Protein AF-A0A353N6X9-F1 (afdb_monomer_lite)

Foldseek 3Di:
DDPPPDPVDDDDDDDDDDDFDKDFPDLLLAPDPVVSDRDFDPAAEAEDADEAADLVVCVVVQVVRLVVVGAYEYEYQYYDHPNVVVQSVCSVVVSHNYTYIYHHDDD

pLDDT: mean 89.26, std 13.5, range [37.75, 97.69]

Secondary structure (DSSP, 8-state):
--------S---PPPPS---S--BSSGGG-SBTTTTB---SS-EEEE-SS-B--GGGTHHHHHHHHHHT--EEEEES-B-HHHHHHHHHHHHTTS--EEEEEPSS--

Structure (mmCIF, N/CA/C/O backbone):
data_AF-A0A353N6X9-F1
#
_entry.id   AF-A0A353N6X9-F1
#
loop_
_atom_site.group_PDB
_atom_site.id
_atom_site.type_symbol
_atom_site.label_atom_id
_atom_site.label_alt_id
_atom_site.label_comp_id
_atom_site.label_asym_id
_atom_site.label_entity_id
_atom_site.label_seq_id
_atom_site.pdbx_PDB_ins_code
_atom_site.Cartn_x
_atom_site.Cartn_y
_atom_site.Cartn_z
_atom_site.occupancy
_atom_site.B_iso_or_equiv
_atom_site.auth_seq_id
_atom_site.auth_comp_id
_atom_site.auth_asym_id
_atom_site.auth_atom_id
_atom_site.pdbx_PDB_model_num
ATOM 1 N N . THR A 1 1 ? 19.854 -24.654 5.605 1.00 48.97 1 THR A N 1
ATOM 2 C CA . THR A 1 1 ? 19.560 -25.772 6.521 1.00 48.97 1 THR A CA 1
ATOM 3 C C . THR A 1 1 ? 18.058 -25.903 6.543 1.00 48.97 1 THR A C 1
ATOM 5 O O . THR A 1 1 ? 17.402 -24.898 6.766 1.00 48.97 1 THR A O 1
ATOM 8 N N . VAL A 1 2 ? 17.530 -27.047 6.114 1.00 37.75 2 VAL A N 1
ATOM 9 C CA . VAL A 1 2 ? 16.099 -27.255 5.844 1.00 37.75 2 VAL A CA 1
ATOM 10 C C . VAL A 1 2 ? 15.386 -27.495 7.173 1.00 37.75 2 VAL A C 1
ATOM 12 O O . VAL A 1 2 ? 15.616 -28.524 7.800 1.00 37.75 2 VAL A O 1
ATOM 15 N N . GLU A 1 3 ? 14.555 -26.553 7.613 1.00 44.69 3 GLU A N 1
ATOM 16 C CA . GLU A 1 3 ? 13.589 -26.801 8.687 1.00 44.69 3 GLU A CA 1
ATOM 17 C C . GLU A 1 3 ? 12.302 -27.364 8.073 1.00 44.69 3 GLU A C 1
ATOM 19 O O . GLU A 1 3 ? 11.318 -26.667 7.847 1.00 44.69 3 GLU A O 1
ATOM 24 N N . GLU A 1 4 ? 12.336 -28.661 7.761 1.00 45.72 4 GLU A N 1
ATOM 25 C CA . GLU A 1 4 ? 11.134 -29.474 7.577 1.00 45.72 4 GLU A CA 1
ATOM 26 C C . GLU A 1 4 ? 10.512 -29.711 8.958 1.00 45.72 4 GLU A C 1
ATOM 28 O O . GLU A 1 4 ? 10.888 -30.631 9.693 1.00 45.72 4 GLU A O 1
ATOM 33 N N . SER A 1 5 ? 9.553 -28.869 9.329 1.00 50.28 5 SER A N 1
ATOM 34 C CA . SER A 1 5 ? 8.681 -29.130 10.472 1.00 50.28 5 SER A CA 1
ATOM 35 C C . SER A 1 5 ? 7.809 -30.349 10.171 1.00 50.28 5 SER A C 1
ATOM 37 O O . SER A 1 5 ? 6.795 -30.276 9.481 1.00 50.28 5 SER A O 1
ATOM 39 N N . LYS A 1 6 ? 8.240 -31.501 10.691 1.00 54.75 6 LYS A N 1
ATOM 40 C CA . LYS A 1 6 ? 7.488 -32.758 10.728 1.00 54.75 6 LYS A CA 1
ATOM 41 C C . LYS A 1 6 ? 6.256 -32.623 11.624 1.00 54.75 6 LYS A C 1
ATOM 43 O O . LYS A 1 6 ? 6.293 -33.001 12.793 1.00 54.75 6 LYS A O 1
ATOM 48 N N . THR A 1 7 ? 5.139 -32.198 11.050 1.00 59.06 7 THR A N 1
ATOM 49 C CA . THR A 1 7 ? 3.816 -32.592 11.545 1.00 59.06 7 THR A CA 1
ATOM 50 C C . THR A 1 7 ? 3.359 -33.753 10.664 1.00 59.06 7 THR A C 1
ATOM 52 O O . THR A 1 7 ? 3.063 -33.561 9.491 1.00 59.06 7 THR A O 1
ATOM 55 N N . MET A 1 8 ? 3.376 -34.986 11.185 1.00 62.12 8 MET A N 1
ATOM 56 C CA . MET A 1 8 ? 2.911 -36.198 10.483 1.00 62.12 8 MET A CA 1
ATOM 57 C C . MET A 1 8 ? 1.373 -36.215 10.348 1.00 62.12 8 MET A C 1
ATOM 59 O O . MET A 1 8 ? 0.700 -37.104 10.864 1.00 62.12 8 MET A O 1
ATOM 63 N N . GLY A 1 9 ? 0.807 -35.213 9.681 1.00 62.91 9 GLY A N 1
ATOM 64 C CA . GLY A 1 9 ? -0.621 -35.086 9.418 1.00 62.91 9 GLY A CA 1
ATOM 65 C C . GLY A 1 9 ? -0.857 -34.553 8.011 1.00 62.91 9 GLY A C 1
ATOM 66 O O . GLY A 1 9 ? -0.100 -33.722 7.517 1.00 62.91 9 GLY A O 1
ATOM 67 N N . THR A 1 10 ? -1.891 -35.051 7.339 1.00 74.81 10 THR A N 1
ATOM 68 C CA . THR A 1 10 ? -2.364 -34.457 6.087 1.00 74.81 10 THR A CA 1
ATOM 69 C C . THR A 1 10 ? -3.081 -33.152 6.428 1.00 74.81 10 THR A C 1
ATOM 71 O O . THR A 1 10 ? -4.186 -33.190 6.964 1.00 74.81 10 THR A O 1
ATOM 74 N N . ASN A 1 11 ? -2.458 -32.009 6.140 1.00 71.88 11 ASN A N 1
ATOM 75 C CA . ASN A 1 11 ? -3.107 -30.704 6.258 1.00 71.88 11 ASN A CA 1
ATOM 76 C C . ASN A 1 11 ? -3.829 -30.385 4.944 1.00 71.88 11 ASN A C 1
ATOM 78 O O . ASN A 1 11 ? -3.224 -30.428 3.874 1.00 71.88 11 ASN A O 1
ATOM 82 N N . LEU A 1 12 ? -5.127 -30.089 5.025 1.00 80.25 12 LEU A N 1
ATOM 83 C CA . LEU A 1 12 ? -5.887 -29.510 3.922 1.00 80.25 12 LEU A CA 1
ATOM 84 C C . LEU A 1 12 ? -5.957 -28.001 4.154 1.00 80.25 12 LEU A C 1
ATOM 86 O O . LEU A 1 12 ? -6.630 -27.554 5.079 1.00 80.25 12 LEU A O 1
ATOM 90 N N . GLU A 1 13 ? -5.268 -27.230 3.321 1.00 75.88 13 GLU A N 1
ATOM 91 C CA . GLU A 1 13 ? -5.369 -25.772 3.313 1.00 75.88 13 GLU A CA 1
ATOM 92 C C . GLU A 1 13 ? -6.393 -25.358 2.256 1.00 75.88 13 GLU A C 1
ATOM 94 O O . GLU A 1 13 ? -6.261 -25.688 1.076 1.00 75.88 13 GLU A O 1
ATOM 99 N N . VAL A 1 14 ? -7.450 -24.673 2.688 1.00 82.81 14 VAL A N 1
ATOM 100 C CA . VAL A 1 14 ? -8.464 -24.113 1.792 1.00 82.81 14 VAL A CA 1
ATOM 101 C C . VAL A 1 14 ? -8.177 -22.627 1.640 1.00 82.81 14 VAL A C 1
ATOM 103 O O . VAL A 1 14 ? -8.091 -21.906 2.630 1.00 82.81 14 VAL A O 1
ATOM 106 N N . VAL A 1 15 ? -8.030 -22.174 0.397 1.00 86.44 15 VAL A N 1
ATOM 107 C CA . VAL A 1 15 ? -7.866 -20.754 0.079 1.00 86.44 15 VAL A CA 1
ATOM 108 C C . VAL A 1 15 ? -9.241 -20.144 -0.143 1.00 86.44 15 VAL A C 1
ATOM 110 O O . VAL A 1 15 ? -9.954 -20.521 -1.074 1.00 86.44 15 VAL A O 1
ATOM 113 N N . GLU A 1 16 ? -9.604 -19.179 0.694 1.00 86.38 16 GLU A N 1
ATOM 114 C CA . GLU A 1 16 ? -10.764 -18.329 0.451 1.00 86.38 16 GLU A CA 1
ATOM 115 C C . GLU A 1 16 ? -10.342 -17.098 -0.360 1.00 86.38 16 GLU A C 1
ATOM 117 O O . GLU A 1 16 ? -9.440 -16.353 0.021 1.00 86.38 16 GLU A O 1
ATOM 122 N N . GLY A 1 17 ? -11.002 -16.874 -1.498 1.00 90.12 17 GLY A N 1
ATOM 123 C CA . GLY A 1 17 ? -10.721 -15.733 -2.369 1.00 90.12 17 GLY A CA 1
ATOM 124 C C . GLY A 1 17 ? -9.513 -15.942 -3.285 1.00 90.12 17 GLY A C 1
ATOM 125 O O . GLY A 1 17 ? -9.353 -17.000 -3.890 1.00 90.12 17 GLY A O 1
ATOM 126 N N . MET A 1 18 ? -8.708 -14.890 -3.453 1.00 91.19 18 MET A N 1
ATOM 127 C CA . MET A 1 18 ? -7.535 -14.883 -4.328 1.00 91.19 18 MET A CA 1
ATOM 128 C C . MET A 1 18 ? -6.264 -14.789 -3.488 1.00 91.19 18 MET A C 1
ATOM 130 O O . MET A 1 18 ? -6.115 -13.864 -2.693 1.00 91.19 18 MET A O 1
ATOM 134 N N . LEU A 1 19 ? -5.337 -15.716 -3.719 1.00 90.31 19 LEU A N 1
ATOM 135 C CA . LEU A 1 19 ? -4.022 -15.751 -3.090 1.00 90.31 19 LEU A CA 1
ATOM 136 C C . LEU A 1 19 ? -2.937 -15.721 -4.167 1.00 90.31 19 LEU A C 1
ATOM 138 O O . LEU A 1 19 ? -3.057 -16.385 -5.198 1.00 90.31 19 LEU A O 1
ATOM 142 N N . PHE A 1 20 ? -1.875 -14.966 -3.913 1.00 91.44 20 PHE A N 1
ATOM 143 C CA . PHE A 1 20 ? -0.652 -14.993 -4.704 1.00 91.44 20 PHE A CA 1
ATOM 144 C C . PHE A 1 20 ? 0.574 -14.854 -3.797 1.00 91.44 20 PHE A C 1
ATOM 146 O O . PHE A 1 20 ? 0.516 -14.199 -2.758 1.00 91.44 20 PHE A O 1
ATOM 153 N N . ASP A 1 21 ? 1.703 -15.422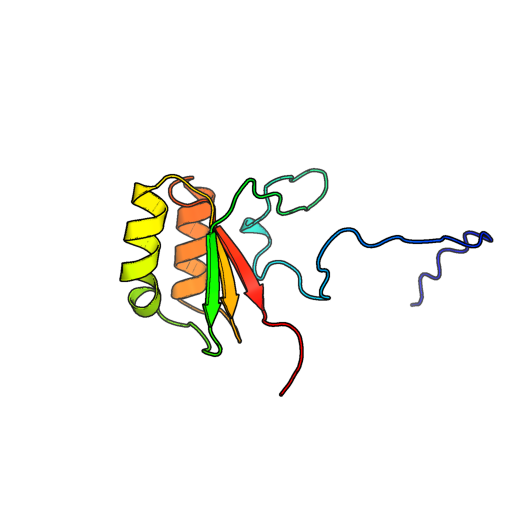 -4.223 1.00 89.69 21 ASP A N 1
ATOM 154 C CA . ASP A 1 21 ? 2.930 -15.521 -3.420 1.00 89.69 21 ASP A CA 1
ATOM 155 C C . ASP A 1 21 ? 3.755 -14.218 -3.425 1.00 89.69 21 ASP A C 1
ATOM 157 O O . ASP A 1 21 ? 4.934 -14.191 -3.801 1.00 89.69 21 ASP A O 1
ATOM 161 N N . ARG A 1 22 ? 3.133 -13.094 -3.043 1.00 92.25 22 ARG A N 1
ATOM 162 C CA . ARG A 1 22 ? 3.801 -11.795 -2.863 1.00 92.25 22 ARG A CA 1
ATOM 163 C C . ARG A 1 22 ? 3.337 -11.125 -1.574 1.00 92.25 22 ARG A C 1
ATOM 165 O O . ARG A 1 22 ? 2.156 -10.854 -1.394 1.00 92.25 22 ARG A O 1
ATOM 172 N N . GLY A 1 23 ? 4.297 -10.817 -0.706 1.00 93.94 23 GLY A N 1
ATOM 173 C CA . GLY A 1 23 ? 4.074 -10.014 0.494 1.00 93.94 23 GLY A CA 1
ATOM 174 C C . GLY A 1 23 ? 4.164 -8.508 0.232 1.00 93.94 23 GLY A C 1
ATOM 175 O O . GLY A 1 23 ? 4.450 -8.058 -0.883 1.00 93.94 23 GLY A O 1
ATOM 176 N N . TYR A 1 24 ? 3.959 -7.727 1.292 1.00 96.38 24 TYR A N 1
ATOM 177 C CA . TYR A 1 24 ? 4.172 -6.282 1.274 1.00 96.38 24 TYR A CA 1
ATOM 178 C C . TYR A 1 24 ? 5.641 -5.931 0.981 1.00 96.38 24 TYR A C 1
ATOM 180 O O . TYR A 1 24 ? 6.567 -6.596 1.443 1.00 96.38 24 TYR A O 1
ATOM 188 N N . ILE A 1 25 ? 5.866 -4.855 0.225 1.00 96.50 25 ILE A N 1
ATOM 189 C CA . ILE A 1 25 ? 7.211 -4.420 -0.194 1.00 96.50 25 ILE A CA 1
ATOM 190 C C . ILE A 1 25 ? 8.036 -3.898 0.995 1.00 96.50 25 ILE A C 1
ATOM 192 O O . ILE A 1 25 ? 9.263 -3.985 0.989 1.00 96.50 25 ILE A O 1
ATOM 196 N N . SER A 1 26 ? 7.383 -3.359 2.031 1.00 96.12 26 SER A N 1
ATOM 197 C CA . SER A 1 26 ? 8.052 -2.806 3.211 1.00 96.12 26 SER A CA 1
ATOM 198 C C . SER A 1 26 ? 7.406 -3.287 4.512 1.00 96.12 26 SER A C 1
ATOM 200 O O . SER A 1 26 ? 6.182 -3.219 4.622 1.00 96.12 26 SER A O 1
ATOM 202 N N . PRO A 1 27 ? 8.187 -3.684 5.538 1.00 95.19 27 PRO A N 1
ATOM 203 C CA . PRO A 1 27 ? 7.648 -4.105 6.836 1.00 95.19 27 PRO A CA 1
ATOM 204 C C . PRO A 1 27 ? 6.878 -2.995 7.559 1.00 95.19 27 PRO A C 1
ATOM 206 O O . PRO A 1 27 ? 6.022 -3.279 8.387 1.00 95.19 27 PRO A O 1
ATOM 209 N N . TYR A 1 28 ? 7.110 -1.727 7.208 1.00 95.56 28 TYR A N 1
ATOM 210 C CA . TYR A 1 28 ? 6.351 -0.595 7.746 1.00 95.56 28 TYR A CA 1
ATOM 211 C C . TYR A 1 28 ? 4.895 -0.530 7.252 1.00 95.56 28 TYR A C 1
ATOM 213 O O . TYR A 1 28 ? 4.142 0.345 7.676 1.00 95.56 28 TYR A O 1
ATOM 221 N N . MET A 1 29 ? 4.494 -1.425 6.345 1.00 96.06 29 MET A N 1
ATOM 222 C CA . MET A 1 29 ? 3.120 -1.537 5.848 1.00 96.06 29 MET A CA 1
ATOM 223 C C . MET A 1 29 ? 2.249 -2.486 6.684 1.00 96.06 29 MET A C 1
ATOM 225 O O . MET A 1 29 ? 1.048 -2.572 6.430 1.00 96.06 29 MET A O 1
ATOM 229 N N . VAL A 1 30 ? 2.825 -3.150 7.693 1.00 95.88 30 VAL A N 1
ATOM 230 C CA . VAL A 1 30 ? 2.101 -3.982 8.664 1.00 95.88 30 VAL A CA 1
ATOM 231 C C . VAL A 1 30 ? 1.007 -3.176 9.373 1.00 95.88 30 VAL A C 1
ATOM 233 O O . VAL A 1 30 ? 1.174 -1.995 9.694 1.00 95.88 30 VAL A O 1
ATOM 236 N N . THR A 1 31 ? -0.137 -3.818 9.600 1.00 93.88 31 THR A N 1
ATOM 237 C CA . THR A 1 31 ? -1.240 -3.291 10.420 1.00 93.88 31 THR A CA 1
ATOM 238 C C . THR A 1 31 ? -1.421 -4.093 11.700 1.00 93.88 31 THR A C 1
ATOM 240 O O . THR A 1 31 ? -1.823 -3.524 12.708 1.00 93.88 31 THR A O 1
ATOM 243 N N . ASP A 1 32 ? -1.121 -5.391 11.656 1.00 94.19 32 ASP A N 1
ATOM 244 C CA . ASP A 1 32 ? -1.100 -6.281 12.809 1.00 94.19 32 ASP A CA 1
ATOM 245 C C . ASP A 1 32 ? 0.350 -6.685 13.091 1.00 94.19 32 ASP A C 1
ATOM 247 O O . ASP A 1 32 ? 0.923 -7.553 12.430 1.00 94.19 32 ASP A O 1
ATOM 251 N N . SER A 1 33 ? 0.960 -6.001 14.058 1.00 91.06 33 SER A N 1
ATOM 252 C CA . SER A 1 33 ? 2.359 -6.206 14.441 1.00 91.06 33 SER A CA 1
ATOM 253 C C . SER A 1 33 ? 2.603 -7.509 15.199 1.00 91.06 33 SER A C 1
ATOM 255 O O . SER A 1 33 ? 3.753 -7.928 15.293 1.00 91.06 33 SER A O 1
ATOM 257 N N . GLU A 1 34 ? 1.565 -8.140 15.752 1.00 94.19 34 GLU A N 1
ATOM 258 C CA . GLU A 1 34 ? 1.706 -9.424 16.447 1.00 94.19 34 GLU A CA 1
ATOM 259 C C . GLU A 1 34 ? 1.786 -10.563 15.435 1.00 94.19 34 GLU A C 1
ATOM 261 O O . GLU A 1 34 ? 2.639 -11.445 15.546 1.00 94.19 34 GLU A O 1
ATOM 266 N N . ARG A 1 35 ? 0.925 -10.508 14.415 1.00 95.00 35 ARG A N 1
ATOM 267 C CA . ARG A 1 35 ? 0.858 -11.514 13.349 1.00 95.00 35 ARG A CA 1
ATOM 268 C C . ARG A 1 35 ? 1.791 -11.225 12.179 1.00 95.00 35 ARG A C 1
ATOM 270 O O . ARG A 1 35 ? 1.989 -12.096 11.339 1.00 95.00 35 ARG A O 1
ATOM 277 N N . MET A 1 36 ? 2.379 -10.028 12.130 1.00 94.44 36 MET A N 1
ATOM 278 C CA . MET A 1 36 ? 3.145 -9.524 10.984 1.00 94.44 36 MET A CA 1
ATOM 279 C C . MET A 1 36 ? 2.308 -9.534 9.697 1.00 94.44 36 MET A C 1
ATOM 281 O O . MET A 1 36 ? 2.766 -9.931 8.626 1.00 94.44 36 MET A O 1
ATOM 285 N N . GLU A 1 37 ? 1.061 -9.074 9.810 1.00 95.12 37 GLU A N 1
ATOM 286 C CA . GLU A 1 37 ? 0.079 -9.076 8.727 1.00 95.12 37 GLU A CA 1
ATOM 287 C C . GLU A 1 37 ? -0.336 -7.658 8.319 1.00 95.12 37 GLU A C 1
ATOM 289 O O . GLU A 1 37 ? -0.323 -6.700 9.101 1.00 95.12 37 GLU A O 1
ATOM 294 N N . ALA A 1 38 ? -0.733 -7.532 7.054 1.00 96.00 38 ALA A N 1
ATOM 295 C CA . ALA A 1 38 ? -1.342 -6.334 6.502 1.00 96.00 38 ALA A CA 1
ATOM 296 C C . ALA A 1 38 ? -2.825 -6.615 6.212 1.00 96.00 38 ALA A C 1
ATOM 298 O O . ALA A 1 38 ? -3.179 -7.181 5.181 1.00 96.00 38 ALA A O 1
ATOM 299 N N . VAL A 1 39 ? -3.681 -6.219 7.148 1.00 95.62 39 VAL A N 1
ATOM 300 C CA . VAL A 1 39 ? -5.134 -6.400 7.145 1.00 95.62 39 VAL A CA 1
ATOM 301 C C . VAL A 1 39 ? -5.789 -5.064 6.792 1.00 95.62 39 VAL A C 1
ATOM 303 O O . VAL A 1 39 ? -5.654 -4.077 7.517 1.00 95.62 39 VAL A O 1
ATOM 306 N N . LEU A 1 40 ? -6.484 -5.016 5.653 1.00 95.25 40 LEU A N 1
ATOM 307 C CA . LEU A 1 40 ? -7.187 -3.825 5.175 1.00 95.25 40 LEU A CA 1
ATOM 308 C C . LEU A 1 40 ? -8.655 -4.160 4.927 1.00 95.25 40 LEU A C 1
ATOM 310 O O . LEU A 1 40 ? -8.963 -5.075 4.167 1.00 95.25 40 LEU A O 1
ATOM 314 N N . GLU A 1 41 ? -9.553 -3.383 5.524 1.00 94.75 41 GLU A N 1
ATOM 315 C CA . GLU A 1 41 ? -10.993 -3.509 5.301 1.00 94.75 41 GLU A CA 1
ATOM 316 C C . GLU A 1 41 ? -11.442 -2.630 4.129 1.00 94.75 41 GLU A C 1
ATOM 318 O O . GLU A 1 41 ? -11.076 -1.456 4.043 1.00 94.75 41 GLU A O 1
ATOM 323 N N . GLU A 1 42 ? -12.224 -3.217 3.217 1.00 95.06 42 GLU A N 1
ATOM 324 C CA . GLU A 1 42 ? -12.756 -2.568 2.009 1.00 95.06 42 GLU A CA 1
ATOM 325 C C . GLU A 1 42 ? -11.759 -1.641 1.268 1.00 95.06 42 GLU A C 1
ATOM 327 O O . GLU A 1 42 ? -12.085 -0.475 0.989 1.00 95.06 42 GLU A O 1
ATOM 332 N N . PRO A 1 43 ? -10.535 -2.109 0.954 1.00 96.75 43 PRO A N 1
ATOM 333 C CA . PRO A 1 43 ? -9.531 -1.262 0.333 1.00 96.75 43 PRO A CA 1
ATOM 334 C C . PRO A 1 43 ? -9.883 -0.947 -1.124 1.00 96.75 43 PRO A C 1
ATOM 336 O O . PRO A 1 43 ? -10.465 -1.761 -1.844 1.00 96.75 43 PRO A O 1
ATOM 339 N N . TYR A 1 44 ? -9.435 0.211 -1.603 1.00 97.31 44 TYR A N 1
ATOM 340 C CA . TYR A 1 44 ? -9.247 0.398 -3.038 1.00 97.31 44 TYR A CA 1
ATOM 341 C C . TYR A 1 44 ? -8.049 -0.421 -3.512 1.00 97.31 44 TYR A C 1
ATOM 343 O O . TYR A 1 44 ? -7.059 -0.548 -2.794 1.00 97.31 44 TYR A O 1
ATOM 351 N N . ILE A 1 45 ? -8.116 -0.931 -4.740 1.00 96.50 45 ILE A N 1
ATOM 352 C CA . ILE A 1 45 ? -7.018 -1.669 -5.364 1.00 96.50 45 ILE A CA 1
ATOM 353 C C . ILE A 1 45 ? -6.568 -0.896 -6.605 1.00 96.50 45 ILE A C 1
ATOM 355 O O . ILE A 1 45 ? -7.339 -0.713 -7.547 1.00 96.50 45 ILE A O 1
ATOM 359 N N . LEU A 1 46 ? -5.321 -0.426 -6.594 1.00 96.94 46 LEU A N 1
ATOM 360 C CA . LEU A 1 46 ? -4.641 0.149 -7.749 1.00 96.94 46 LEU A CA 1
ATOM 361 C C . LEU A 1 46 ? -3.814 -0.942 -8.426 1.00 96.94 46 LEU A C 1
ATOM 363 O O . LEU A 1 46 ? -2.912 -1.497 -7.806 1.00 96.94 46 LEU A O 1
ATOM 367 N N . LEU A 1 47 ? -4.100 -1.210 -9.698 1.00 95.94 47 LEU A N 1
ATOM 368 C CA . LEU A 1 47 ? -3.357 -2.153 -10.530 1.00 95.94 47 LEU A CA 1
ATOM 369 C C . LEU A 1 47 ? -2.587 -1.386 -11.607 1.00 95.94 47 LEU A C 1
ATOM 371 O O . LEU A 1 47 ? -3.158 -0.532 -12.286 1.00 95.94 47 LEU A O 1
ATOM 375 N N . THR A 1 48 ? -1.305 -1.693 -11.770 1.00 94.81 48 THR A N 1
ATOM 376 C CA . THR A 1 48 ? -0.467 -1.139 -12.840 1.00 94.81 48 THR A CA 1
ATOM 377 C C . THR A 1 48 ? 0.628 -2.131 -13.220 1.00 94.81 48 THR A C 1
ATOM 379 O O . THR A 1 48 ? 1.111 -2.883 -12.383 1.00 94.81 48 THR A O 1
ATOM 382 N N . ASP A 1 49 ? 1.043 -2.127 -14.478 1.00 94.62 49 ASP A N 1
ATOM 383 C CA . ASP A 1 49 ? 2.170 -2.915 -14.991 1.00 94.62 49 ASP A CA 1
ATOM 384 C C . ASP A 1 49 ? 3.507 -2.163 -14.898 1.00 94.62 49 ASP A C 1
ATOM 386 O O . ASP A 1 49 ? 4.549 -2.692 -15.260 1.00 94.62 49 ASP A O 1
ATOM 390 N N . LYS A 1 50 ? 3.492 -0.920 -14.409 1.00 95.00 50 LYS A N 1
ATOM 391 C CA . LYS A 1 50 ? 4.679 -0.063 -14.334 1.00 95.00 50 LYS A CA 1
ATOM 392 C C . LYS A 1 50 ? 5.435 -0.222 -13.025 1.00 95.00 50 LYS A C 1
ATOM 394 O O . LYS A 1 50 ? 4.830 -0.206 -11.949 1.00 95.00 50 LYS A O 1
ATOM 399 N N . LYS A 1 51 ? 6.763 -0.184 -13.106 1.00 96.31 51 LYS A N 1
ATOM 400 C CA . LYS A 1 51 ? 7.625 0.176 -11.978 1.00 96.31 51 LYS A CA 1
ATOM 401 C C . LYS A 1 51 ? 7.417 1.636 -11.555 1.00 96.31 51 LYS A C 1
ATOM 403 O O . LYS A 1 51 ? 7.537 2.553 -12.367 1.00 96.31 51 LYS A O 1
ATOM 408 N N . ILE A 1 52 ? 7.142 1.857 -10.270 1.00 97.50 52 ILE A N 1
ATOM 409 C CA . ILE A 1 52 ? 6.906 3.185 -9.687 1.00 97.50 52 ILE A CA 1
ATOM 410 C C . ILE A 1 52 ? 8.138 3.615 -8.888 1.00 97.50 52 ILE A C 1
ATOM 412 O O . ILE A 1 52 ? 8.497 2.993 -7.890 1.00 97.50 52 ILE A O 1
ATOM 416 N N . THR A 1 53 ? 8.775 4.709 -9.296 1.00 97.44 53 THR A N 1
ATOM 417 C CA . THR A 1 53 ? 9.952 5.266 -8.601 1.00 97.44 53 THR A CA 1
ATOM 418 C C . THR A 1 53 ? 9.714 6.667 -8.049 1.00 97.44 53 THR A C 1
ATOM 420 O O . THR A 1 53 ? 10.355 7.059 -7.072 1.00 97.44 53 THR A O 1
ATOM 423 N N . LEU A 1 54 ? 8.767 7.410 -8.631 1.00 96.81 54 LEU A N 1
ATOM 4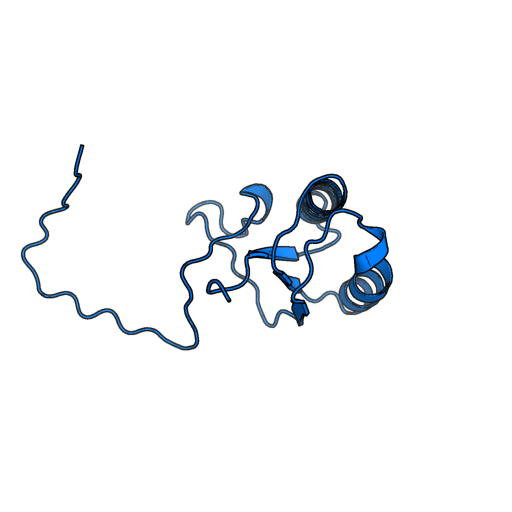24 C CA . LEU A 1 54 ? 8.444 8.789 -8.273 1.00 96.81 54 LEU A CA 1
ATOM 425 C C . LEU A 1 54 ? 7.016 8.893 -7.737 1.00 96.81 54 LEU A C 1
ATOM 427 O O . LEU A 1 54 ? 6.078 8.345 -8.315 1.00 96.81 54 LEU A O 1
ATOM 431 N N . ILE A 1 55 ? 6.823 9.657 -6.657 1.00 94.88 55 ILE A N 1
ATOM 432 C CA . ILE A 1 55 ? 5.494 9.807 -6.042 1.00 94.88 55 ILE A CA 1
ATOM 433 C C . ILE A 1 55 ? 4.509 10.557 -6.946 1.00 94.88 55 ILE A C 1
ATOM 435 O O . ILE A 1 55 ? 3.301 10.335 -6.872 1.00 94.88 55 ILE A O 1
ATOM 439 N N . LYS A 1 56 ? 5.023 11.415 -7.837 1.00 94.88 56 LYS A N 1
ATOM 440 C CA . LYS A 1 56 ? 4.219 12.214 -8.773 1.00 94.88 56 LYS A CA 1
ATOM 441 C C . LYS A 1 56 ? 3.287 11.362 -9.639 1.00 94.88 56 LYS A C 1
ATOM 443 O O . LYS A 1 56 ? 2.198 11.815 -9.972 1.00 94.88 56 LYS A O 1
ATOM 448 N N . ASP A 1 57 ? 3.695 10.131 -9.948 1.00 92.06 57 ASP A N 1
ATOM 449 C CA . ASP A 1 57 ? 2.926 9.208 -10.786 1.00 92.06 57 ASP A CA 1
ATOM 450 C C . ASP A 1 57 ? 1.694 8.661 -10.041 1.00 92.06 57 ASP A C 1
ATOM 452 O O . ASP A 1 57 ? 0.723 8.233 -10.664 1.00 92.06 57 ASP A O 1
ATOM 456 N N . LEU A 1 58 ? 1.705 8.723 -8.704 1.00 94.50 58 LEU A N 1
ATOM 457 C CA . LEU A 1 58 ? 0.618 8.286 -7.830 1.00 94.50 58 LEU A CA 1
ATOM 458 C C . LEU A 1 58 ? -0.243 9.438 -7.297 1.00 94.50 58 LEU A C 1
ATOM 460 O O . LEU A 1 58 ? -1.382 9.187 -6.901 1.00 94.50 58 LEU A O 1
ATOM 464 N N . LEU A 1 59 ? 0.256 10.683 -7.291 1.00 93.56 59 LEU A N 1
ATOM 465 C CA . LEU A 1 59 ? -0.420 11.837 -6.672 1.00 93.56 59 LEU A CA 1
ATOM 466 C C . LEU A 1 59 ? -1.916 11.957 -7.025 1.00 93.56 59 LEU A C 1
ATOM 468 O O . LEU A 1 59 ? -2.720 12.008 -6.092 1.00 93.56 59 LEU A O 1
ATOM 472 N N . PRO A 1 60 ? -2.339 11.897 -8.307 1.00 91.88 60 PRO A N 1
ATOM 473 C CA . PRO A 1 60 ? -3.752 12.069 -8.656 1.00 91.8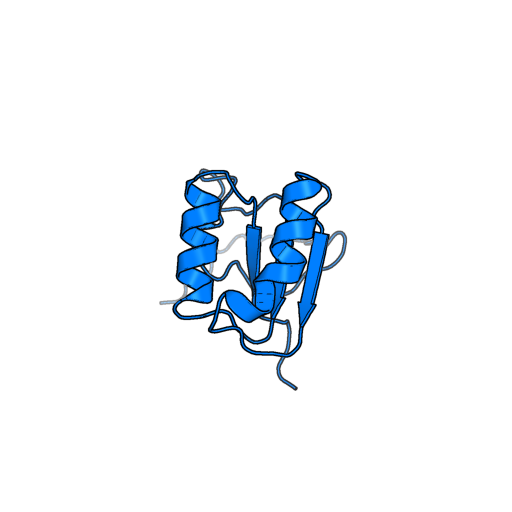8 60 PRO A CA 1
ATOM 474 C C . PRO A 1 60 ? -4.670 10.990 -8.065 1.00 91.88 60 PRO A C 1
ATOM 476 O O . PRO A 1 60 ? -5.871 11.205 -7.894 1.00 91.88 60 PRO A O 1
ATOM 479 N N . ILE A 1 61 ? -4.123 9.802 -7.802 1.00 92.88 61 ILE A N 1
ATOM 480 C CA . ILE A 1 61 ? -4.856 8.670 -7.232 1.00 92.88 61 ILE A CA 1
ATOM 481 C C . ILE A 1 61 ? -4.850 8.778 -5.709 1.00 92.88 61 ILE A C 1
ATOM 483 O O . ILE A 1 61 ? -5.903 8.643 -5.086 1.00 92.88 61 ILE A O 1
ATOM 487 N N . LEU A 1 62 ? -3.693 9.081 -5.114 1.00 92.75 62 LEU A N 1
ATOM 488 C CA . LEU A 1 62 ? -3.554 9.246 -3.667 1.00 92.75 62 LEU A CA 1
ATOM 489 C C . LEU A 1 62 ? -4.477 10.342 -3.132 1.00 92.75 62 LEU A C 1
ATOM 491 O O . LEU A 1 62 ? -5.150 10.120 -2.131 1.00 92.75 62 LEU A O 1
ATOM 495 N N . GLU A 1 63 ? -4.588 11.477 -3.823 1.00 91.56 63 GLU A N 1
ATOM 496 C CA . GLU A 1 63 ? -5.506 12.558 -3.443 1.00 91.56 63 GLU A CA 1
ATOM 497 C C . GLU A 1 63 ? -6.959 12.076 -3.354 1.00 91.56 63 GLU A C 1
ATOM 499 O O . GLU A 1 63 ? -7.656 12.356 -2.377 1.00 91.56 63 GLU A O 1
ATOM 504 N N . LYS A 1 64 ? -7.412 11.291 -4.338 1.00 91.56 64 LYS A N 1
ATOM 505 C CA . LYS A 1 64 ? -8.774 10.741 -4.360 1.00 91.56 64 LYS A CA 1
ATOM 506 C C . LYS A 1 64 ? -8.996 9.723 -3.246 1.00 91.56 64 LYS A C 1
ATOM 508 O O . LYS A 1 64 ? -10.058 9.722 -2.632 1.00 91.56 64 LYS A O 1
ATOM 513 N N . VAL A 1 65 ? -8.014 8.865 -2.982 1.00 92.44 65 VAL A N 1
ATOM 514 C CA . VAL A 1 65 ? -8.089 7.844 -1.927 1.00 92.44 65 VAL A CA 1
ATOM 515 C C . VAL A 1 65 ? -8.138 8.498 -0.547 1.00 92.44 65 VAL A C 1
ATOM 517 O O . VAL A 1 65 ? -9.021 8.172 0.246 1.00 92.44 65 VAL A O 1
ATOM 520 N N . VAL A 1 66 ? -7.252 9.464 -0.283 1.00 89.94 66 VAL A N 1
ATOM 521 C CA . VAL A 1 66 ? -7.198 10.197 0.993 1.00 89.94 66 VAL A CA 1
ATOM 522 C C . VAL A 1 66 ? -8.517 10.920 1.258 1.00 89.94 66 VAL A C 1
ATOM 524 O O . VAL A 1 66 ? -9.049 10.827 2.361 1.00 89.94 66 VAL A O 1
ATOM 527 N N . GLN A 1 67 ? -9.112 11.558 0.244 1.00 91.69 67 GLN A N 1
ATOM 528 C CA . GLN A 1 67 ? -10.430 12.197 0.372 1.00 91.69 67 GLN A CA 1
ATOM 529 C C . GLN A 1 67 ? -11.553 11.224 0.751 1.00 91.69 67 GLN A C 1
ATOM 531 O O . GLN A 1 67 ? -12.542 11.631 1.359 1.00 91.69 67 GLN A O 1
ATOM 536 N N . LYS A 1 68 ? -11.437 9.947 0.374 1.00 92.44 68 LYS A N 1
ATOM 537 C CA . LYS A 1 68 ? -12.412 8.909 0.732 1.00 92.44 68 LYS A CA 1
ATOM 538 C C . LYS A 1 68 ? -12.136 8.274 2.091 1.00 92.44 68 LYS A C 1
ATOM 540 O O . LYS A 1 68 ? -12.999 7.546 2.570 1.00 92.44 68 LYS A O 1
ATOM 545 N N . GLY A 1 69 ? -10.965 8.513 2.687 1.00 90.62 69 GLY A N 1
ATOM 546 C CA . GLY A 1 69 ? -10.567 7.925 3.967 1.00 90.62 69 GLY A CA 1
ATOM 547 C C . GLY A 1 69 ? -10.508 6.394 3.953 1.00 90.62 69 GLY A C 1
ATOM 548 O O . GLY A 1 69 ? -10.572 5.778 5.012 1.00 90.62 69 GLY A O 1
ATOM 549 N N . LYS A 1 70 ? -10.425 5.775 2.767 1.00 93.50 70 LYS A N 1
ATOM 550 C CA . LYS A 1 70 ? -10.368 4.317 2.613 1.00 93.50 70 LYS A CA 1
ATOM 551 C C . LYS A 1 70 ? -8.923 3.839 2.441 1.00 93.50 70 LYS A C 1
ATOM 553 O O . LYS A 1 70 ? -8.111 4.586 1.889 1.00 93.50 70 LYS A O 1
ATOM 558 N N . PRO A 1 71 ? -8.591 2.608 2.866 1.00 96.31 71 PRO A N 1
ATOM 559 C CA . PRO A 1 71 ? -7.271 2.043 2.632 1.00 96.31 71 PRO A CA 1
AT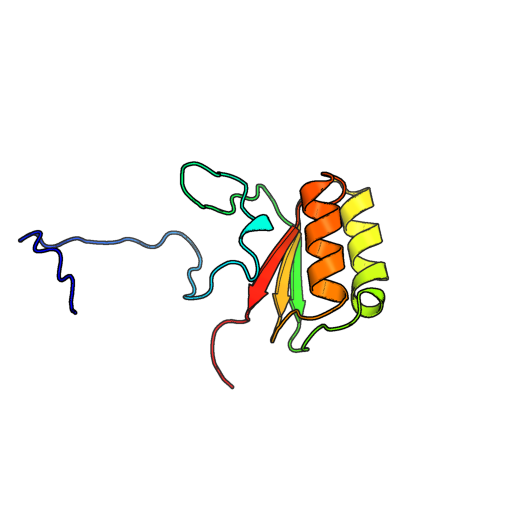OM 560 C C . PRO A 1 71 ? -6.998 1.792 1.142 1.00 96.31 71 PRO A C 1
ATOM 562 O O . PRO A 1 71 ? -7.922 1.704 0.331 1.00 96.31 71 PRO A O 1
ATOM 565 N N . LEU A 1 72 ? -5.723 1.652 0.785 1.00 97.31 72 LEU A N 1
ATOM 566 C CA . LEU A 1 72 ? -5.270 1.408 -0.583 1.00 97.31 72 LEU A CA 1
ATOM 567 C C . LEU A 1 72 ? -4.294 0.237 -0.643 1.00 97.31 72 LEU A C 1
ATOM 569 O O . LEU A 1 72 ? -3.286 0.219 0.058 1.00 97.31 72 LEU A O 1
ATOM 573 N N . VAL A 1 73 ? -4.555 -0.695 -1.550 1.00 97.44 73 VAL A N 1
ATOM 574 C CA . VAL A 1 73 ? -3.602 -1.716 -1.979 1.00 97.44 73 VAL A CA 1
ATOM 575 C C . VAL A 1 73 ? -3.072 -1.326 -3.355 1.00 97.44 73 VAL A C 1
ATOM 577 O O . VAL A 1 73 ? -3.853 -1.062 -4.267 1.00 97.44 73 VAL A O 1
ATOM 580 N N . ILE A 1 74 ? -1.752 -1.275 -3.515 1.00 97.62 74 ILE A N 1
ATOM 581 C CA . ILE A 1 74 ? -1.092 -1.034 -4.802 1.00 97.62 74 ILE A CA 1
ATOM 582 C C . ILE A 1 74 ? -0.437 -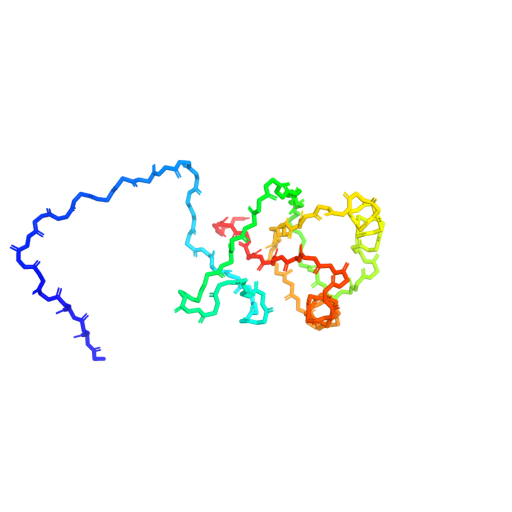2.334 -5.255 1.00 97.62 74 ILE A C 1
ATOM 584 O O . ILE A 1 74 ? 0.428 -2.859 -4.558 1.00 97.62 74 ILE A O 1
ATOM 588 N N . VAL A 1 75 ? -0.831 -2.825 -6.426 1.00 96.88 75 VAL A N 1
ATOM 589 C CA . VAL A 1 75 ? -0.199 -3.950 -7.115 1.00 96.88 75 VAL A CA 1
ATOM 590 C C . VAL A 1 75 ? 0.509 -3.395 -8.347 1.00 96.88 75 VAL A C 1
ATOM 592 O O . VAL A 1 75 ? -0.144 -2.875 -9.257 1.00 96.88 75 VAL A O 1
ATOM 595 N N . SER A 1 76 ? 1.838 -3.470 -8.363 1.00 96.38 76 SER A N 1
ATOM 596 C CA . SER A 1 76 ? 2.671 -2.952 -9.456 1.00 96.38 76 SER A CA 1
ATOM 597 C C . SER A 1 76 ? 3.836 -3.879 -9.790 1.00 96.38 76 SER A C 1
ATOM 599 O O . SER A 1 76 ? 4.134 -4.777 -9.012 1.00 96.38 76 SER A O 1
ATOM 601 N N . GLU A 1 77 ? 4.529 -3.673 -10.916 1.00 95.81 77 GLU A N 1
ATOM 602 C CA . GLU A 1 77 ? 5.785 -4.392 -11.212 1.00 95.81 77 GLU A CA 1
ATOM 603 C C . GLU A 1 77 ? 6.772 -4.264 -10.036 1.00 95.81 77 GLU A C 1
ATOM 605 O O . GLU A 1 77 ? 7.263 -5.257 -9.498 1.00 95.81 77 GLU A O 1
ATOM 610 N N . ASP A 1 78 ? 6.998 -3.025 -9.594 1.00 95.94 78 ASP A N 1
ATOM 611 C CA . ASP A 1 78 ? 7.738 -2.709 -8.376 1.00 95.94 78 ASP A CA 1
ATOM 612 C C . ASP A 1 78 ? 7.382 -1.310 -7.853 1.00 95.94 78 ASP A C 1
ATOM 614 O O . ASP A 1 78 ? 6.846 -0.481 -8.599 1.00 95.94 78 ASP A O 1
ATOM 618 N N . ILE A 1 79 ? 7.717 -1.029 -6.591 1.00 97.31 79 ILE A N 1
ATOM 619 C CA . ILE A 1 79 ? 7.740 0.327 -6.028 1.00 97.31 79 ILE A CA 1
ATOM 620 C C . ILE A 1 79 ? 9.046 0.524 -5.268 1.00 97.31 79 ILE A C 1
ATOM 622 O O . ILE A 1 79 ? 9.311 -0.157 -4.280 1.00 97.31 79 ILE A O 1
ATOM 626 N N . GLU A 1 80 ? 9.842 1.501 -5.688 1.00 96.56 80 GLU A N 1
ATOM 627 C CA . GLU A 1 80 ? 11.172 1.745 -5.131 1.00 96.56 80 GLU A CA 1
ATOM 628 C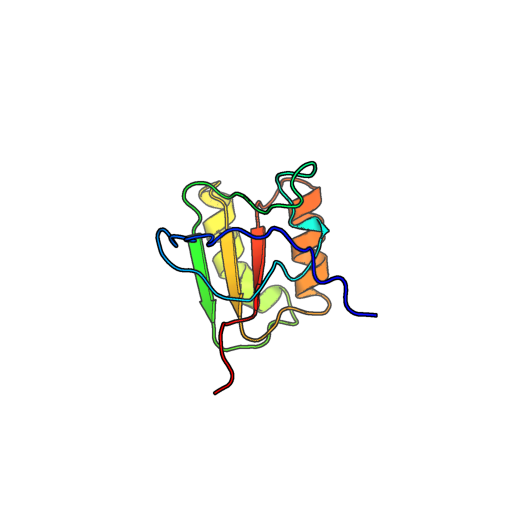 C . GLU A 1 80 ? 11.446 3.242 -4.925 1.00 96.56 80 GLU A C 1
ATOM 630 O O . GLU A 1 80 ? 10.659 4.110 -5.307 1.00 96.56 80 GLU A O 1
ATOM 635 N N . GLY A 1 81 ? 12.595 3.545 -4.316 1.00 96.00 81 GLY A N 1
ATOM 636 C CA . GLY A 1 81 ? 13.138 4.898 -4.231 1.00 96.00 81 GLY A CA 1
ATOM 637 C C . GLY A 1 81 ? 12.242 5.882 -3.478 1.00 96.00 81 GLY A C 1
ATOM 638 O O . GLY A 1 81 ? 11.738 5.592 -2.389 1.00 96.00 81 GLY A O 1
ATOM 639 N N . GLU A 1 82 ? 12.074 7.069 -4.062 1.00 96.56 82 GLU A N 1
ATOM 640 C CA . GLU A 1 82 ? 11.316 8.178 -3.476 1.00 96.56 82 GLU A CA 1
ATOM 641 C C . GLU A 1 82 ? 9.845 7.810 -3.251 1.00 96.56 82 GLU A C 1
ATOM 643 O O . GLU A 1 82 ? 9.275 8.141 -2.206 1.00 96.56 82 GLU A O 1
ATOM 648 N N . ALA A 1 83 ? 9.233 7.097 -4.203 1.00 97.19 83 ALA A N 1
ATOM 649 C CA . ALA A 1 83 ? 7.842 6.675 -4.094 1.00 97.19 83 ALA A CA 1
ATOM 650 C C . ALA A 1 83 ? 7.623 5.780 -2.869 1.00 97.19 83 ALA A C 1
ATOM 652 O O . ALA A 1 83 ? 6.751 6.069 -2.047 1.00 97.19 83 ALA A O 1
ATOM 653 N N . LEU A 1 84 ? 8.450 4.741 -2.703 1.00 97.50 84 LEU A N 1
ATOM 654 C CA . LEU A 1 84 ? 8.347 3.823 -1.567 1.00 97.50 84 LEU A CA 1
ATOM 655 C C . LEU A 1 84 ? 8.549 4.555 -0.236 1.00 97.50 84 LEU A C 1
ATOM 657 O O . LEU A 1 84 ? 7.739 4.401 0.679 1.00 97.50 84 LEU A O 1
ATOM 661 N N . ALA A 1 85 ? 9.592 5.385 -0.141 1.00 97.06 85 ALA A N 1
ATOM 662 C CA . ALA A 1 85 ? 9.872 6.164 1.063 1.00 97.06 85 ALA A CA 1
ATOM 663 C C . ALA A 1 85 ? 8.688 7.068 1.438 1.00 97.06 85 ALA A C 1
ATOM 665 O O . ALA A 1 85 ? 8.282 7.128 2.600 1.00 97.06 85 ALA A O 1
ATOM 666 N N . THR A 1 86 ? 8.083 7.723 0.448 1.00 95.81 86 THR A N 1
ATOM 667 C CA . THR A 1 86 ? 6.945 8.618 0.672 1.00 95.81 86 THR A CA 1
ATOM 668 C C . THR A 1 86 ? 5.701 7.864 1.135 1.00 95.81 86 THR A C 1
ATOM 670 O O . THR A 1 86 ? 5.036 8.308 2.076 1.00 95.81 86 THR A O 1
ATOM 673 N N . LEU A 1 87 ? 5.389 6.715 0.528 1.00 96.88 87 LEU A N 1
ATOM 674 C CA . LEU A 1 87 ? 4.269 5.868 0.957 1.00 96.88 87 LEU A CA 1
ATOM 675 C C . LEU A 1 87 ? 4.459 5.385 2.399 1.00 96.88 87 LEU A C 1
ATOM 677 O O . LEU A 1 87 ? 3.539 5.504 3.207 1.00 96.88 87 LEU A O 1
ATOM 681 N N . VAL A 1 88 ? 5.664 4.921 2.744 1.00 97.06 88 VAL A N 1
ATOM 682 C CA . VAL A 1 88 ? 6.010 4.481 4.104 1.00 97.06 88 VAL A CA 1
ATOM 683 C C . VAL A 1 88 ? 5.850 5.616 5.115 1.00 97.06 88 VAL A C 1
ATOM 685 O O . VAL A 1 88 ? 5.213 5.432 6.149 1.00 97.06 88 VAL A O 1
ATOM 688 N N . VAL A 1 89 ? 6.366 6.813 4.822 1.00 96.44 89 VAL A N 1
ATOM 689 C CA . VAL A 1 89 ? 6.239 7.964 5.731 1.00 96.44 89 VAL A CA 1
ATOM 690 C C . VAL A 1 89 ? 4.774 8.349 5.946 1.00 96.44 89 VAL A C 1
ATOM 692 O O . VAL A 1 89 ? 4.378 8.629 7.077 1.00 96.44 89 VAL A O 1
ATOM 695 N N . ASN A 1 90 ? 3.949 8.346 4.897 1.00 94.56 90 ASN A N 1
ATOM 696 C CA . ASN A 1 90 ? 2.523 8.654 5.033 1.00 94.56 90 ASN A CA 1
ATOM 697 C C . ASN A 1 90 ? 1.748 7.561 5.785 1.00 94.56 90 ASN A C 1
ATOM 699 O O . ASN A 1 90 ? 0.839 7.889 6.549 1.00 94.56 90 ASN A O 1
ATOM 703 N N . LYS A 1 91 ? 2.141 6.292 5.626 1.00 94.50 91 LYS A N 1
ATOM 704 C CA . LYS A 1 91 ? 1.613 5.160 6.396 1.00 94.50 91 LYS A CA 1
ATOM 705 C C . LYS A 1 91 ? 1.931 5.286 7.881 1.00 94.50 91 LYS A C 1
ATOM 707 O O . LYS A 1 91 ? 1.015 5.235 8.696 1.00 94.50 91 LYS A O 1
ATOM 712 N N . LEU A 1 92 ? 3.191 5.546 8.231 1.00 94.50 92 LEU A N 1
ATOM 713 C CA . LEU A 1 92 ? 3.628 5.727 9.622 1.00 94.50 92 LEU A CA 1
ATOM 714 C C . LEU A 1 92 ? 2.990 6.950 10.296 1.00 94.50 92 LEU A C 1
ATOM 716 O O . LEU A 1 92 ? 2.770 6.946 11.503 1.00 94.50 92 LEU A O 1
ATOM 720 N N . ARG A 1 93 ? 2.672 7.994 9.523 1.00 94.31 93 ARG A N 1
ATOM 721 C CA . ARG A 1 93 ? 1.950 9.180 10.014 1.00 94.31 93 ARG A CA 1
ATOM 722 C C . ARG A 1 93 ? 0.442 8.966 10.158 1.00 94.31 93 ARG A C 1
ATOM 724 O O . ARG A 1 93 ? -0.230 9.844 10.685 1.00 94.31 93 ARG A O 1
ATOM 731 N N . GLY A 1 94 ? -0.099 7.853 9.661 1.00 90.62 94 GLY A N 1
ATOM 732 C CA . GLY A 1 94 ? -1.540 7.593 9.632 1.00 90.62 94 GLY A CA 1
ATOM 733 C C . GLY A 1 94 ? -2.311 8.415 8.593 1.00 90.62 94 GLY A C 1
ATOM 734 O O . GLY A 1 94 ? -3.526 8.282 8.501 1.00 90.62 94 GLY A O 1
ATOM 735 N N . THR A 1 95 ? -1.630 9.235 7.784 1.00 90.69 95 THR A N 1
ATOM 736 C CA . THR A 1 95 ? -2.253 10.041 6.721 1.00 90.69 95 THR A CA 1
ATOM 737 C C . THR A 1 95 ? -2.827 9.167 5.609 1.00 90.69 95 THR A C 1
ATOM 739 O O . THR A 1 95 ? -3.836 9.511 4.997 1.00 90.69 95 THR A O 1
ATOM 742 N N . LEU A 1 96 ? -2.172 8.038 5.326 1.00 92.25 96 LEU A N 1
ATOM 743 C CA . LEU A 1 96 ? -2.558 7.127 4.258 1.00 92.25 96 LEU A CA 1
ATOM 744 C C . LEU A 1 96 ? -2.398 5.679 4.718 1.00 92.25 96 LEU A C 1
ATOM 746 O O . LEU A 1 96 ? -1.282 5.204 4.916 1.00 92.25 96 LEU A O 1
ATOM 750 N N . ASN A 1 97 ? -3.501 4.943 4.830 1.00 94.31 97 ASN A N 1
ATOM 751 C CA . ASN A 1 97 ? -3.437 3.504 5.059 1.00 94.31 97 ASN A CA 1
ATOM 752 C C . ASN A 1 97 ? -3.175 2.779 3.728 1.00 94.31 97 ASN A C 1
ATOM 754 O O . ASN A 1 97 ? -4.113 2.478 2.996 1.00 94.31 97 ASN A O 1
ATOM 758 N N . VAL A 1 98 ? -1.902 2.552 3.396 1.00 96.75 98 VAL A N 1
ATOM 759 C CA . VAL A 1 98 ? -1.482 1.935 2.130 1.00 96.75 98 VAL A CA 1
ATOM 760 C C . VAL A 1 98 ? -0.607 0.705 2.338 1.00 96.75 98 VAL A C 1
ATOM 762 O O . VAL A 1 98 ? 0.247 0.682 3.226 1.00 96.75 98 VAL A O 1
ATOM 765 N N . VAL A 1 99 ? -0.798 -0.287 1.471 1.00 97.69 99 VAL A N 1
ATOM 766 C CA . VAL A 1 99 ? 0.049 -1.473 1.331 1.00 97.69 99 VAL A CA 1
ATOM 767 C C . VAL A 1 99 ? 0.407 -1.627 -0.139 1.00 97.69 99 VAL A C 1
ATOM 769 O O . VAL A 1 99 ? -0.458 -1.545 -1.005 1.00 97.69 99 VAL A O 1
ATOM 772 N N . ALA A 1 100 ? 1.685 -1.836 -0.431 1.00 97.50 100 ALA A N 1
ATOM 773 C CA . ALA A 1 100 ? 2.160 -2.102 -1.779 1.00 97.50 100 ALA A CA 1
ATOM 774 C C . ALA A 1 100 ? 2.695 -3.527 -1.869 1.00 97.50 100 ALA A C 1
ATOM 776 O O . ALA A 1 100 ? 3.449 -3.957 -0.994 1.00 97.50 100 ALA A O 1
ATOM 777 N N . VAL A 1 101 ? 2.331 -4.229 -2.935 1.00 96.94 101 VAL A N 1
ATOM 778 C CA . VAL A 1 101 ? 2.775 -5.585 -3.259 1.00 96.94 101 VAL A CA 1
ATOM 779 C C . VAL A 1 101 ? 3.242 -5.622 -4.711 1.00 96.94 101 VAL A C 1
ATOM 781 O O . VAL A 1 101 ? 2.741 -4.877 -5.557 1.00 96.94 101 VAL A O 1
ATOM 784 N N . LYS A 1 102 ? 4.204 -6.494 -5.014 1.00 96.06 102 LYS A N 1
ATOM 785 C CA . LYS A 1 102 ? 4.600 -6.725 -6.407 1.00 96.06 102 LYS A CA 1
ATOM 786 C C . LYS A 1 102 ? 3.529 -7.537 -7.129 1.00 96.06 102 LYS A C 1
ATOM 788 O O . LYS A 1 102 ? 2.858 -8.363 -6.511 1.00 96.06 102 LYS A O 1
ATOM 793 N N . ALA A 1 103 ? 3.399 -7.328 -8.430 1.00 94.38 103 ALA A N 1
ATOM 794 C CA . ALA A 1 103 ? 2.479 -8.068 -9.270 1.00 94.38 103 ALA A CA 1
ATOM 795 C C . ALA A 1 103 ? 2.792 -9.581 -9.237 1.00 94.38 103 ALA A C 1
ATOM 797 O O . ALA A 1 103 ? 3.960 -9.986 -9.112 1.00 94.38 103 ALA A O 1
ATOM 798 N N . PRO A 1 104 ? 1.757 -10.435 -9.304 1.00 89.06 104 PRO A N 1
ATOM 799 C CA . PRO A 1 104 ? 1.937 -11.875 -9.400 1.00 89.06 104 PRO A CA 1
ATOM 800 C C . PRO A 1 104 ? 2.407 -12.275 -10.807 1.00 89.06 104 PRO A C 1
ATOM 802 O O . PRO A 1 104 ? 1.920 -11.752 -11.805 1.00 89.06 104 PRO A O 1
ATOM 805 N N . GLY A 1 105 ? 3.321 -13.246 -10.882 1.00 80.06 105 GLY A N 1
ATOM 806 C CA . GLY A 1 105 ? 3.840 -13.783 -12.146 1.00 80.06 105 GLY A CA 1
ATOM 807 C C . GLY A 1 105 ? 5.022 -13.012 -12.751 1.00 80.06 105 GLY A C 1
ATOM 808 O O . GLY A 1 105 ? 5.400 -11.937 -12.293 1.00 80.06 105 GLY A O 1
ATOM 809 N N . PHE A 1 106 ? 5.634 -13.625 -13.766 1.00 59.62 106 PHE A N 1
ATOM 810 C CA . PHE A 1 106 ? 6.604 -13.025 -14.684 1.00 59.62 106 PHE A CA 1
ATOM 811 C C . PHE A 1 106 ? 6.062 -13.242 -16.102 1.00 59.62 106 PHE A C 1
ATOM 813 O O . PHE A 1 106 ? 5.770 -14.385 -16.461 1.00 59.62 106 PHE A O 1
ATOM 820 N N . GLY A 1 107 ? 5.914 -12.166 -16.876 1.00 51.47 107 GLY A N 1
ATOM 821 C CA . GLY A 1 107 ? 5.410 -12.178 -18.252 1.00 51.47 107 GLY A CA 1
ATOM 822 C C . GLY A 1 107 ? 5.412 -10.784 -18.848 1.00 51.47 107 GLY A C 1
ATOM 823 O O . GLY A 1 107 ? 4.788 -9.908 -18.216 1.00 51.47 107 GLY A O 1
#

Sequence (107 aa):
TVEESKTMGTNLEVVEGMLFDRGYISPYMVTDSERMEAVLEEPYILLTDKKITLIKDLLPILEKVVQKGKPLVIVSEDIEGEALATLVVNKLRGTLNVVAVKAPGFG

Radius of gyration: 16.17 Å; chains: 1; bounding box: 32×49×35 Å